Protein AF-A0AAC9IVN1-F1 (afdb_monomer_lite)

Foldseek 3Di:
DWFKKFKDFPVRPGTQDIDTDDDDDDDVDHDDFVVRFVVVQVVCVVVVSDHSVGMGMGTDDDD

Sequence (63 aa):
MKRVVDVFKNRGKELVWTYVVHLRNDEEFHPGQLDFEIEALRLSELDKRGSANELSAKVRLIN

Organism: NCBI:txid576611

Secondary structure (DSSP, 8-state):
-EEEEEEEETTTTEEEEEEEEE---BTTB---HHHHHHHHHHHHHHTTS--TTT-EEEE----

Structure (mmCIF, N/CA/C/O backbone):
data_AF-A0AAC9IVN1-F1
#
_entry.id   AF-A0AAC9IVN1-F1
#
loop_
_atom_site.group_PDB
_atom_site.id
_atom_site.type_symbol
_atom_site.label_atom_id
_atom_site.label_alt_id
_atom_site.label_comp_id
_atom_site.label_asym_id
_atom_site.label_entity_id
_atom_site.label_seq_id
_atom_site.pdbx_PDB_ins_code
_atom_site.Cartn_x
_atom_site.Cartn_y
_atom_site.Cartn_z
_atom_site.occupancy
_atom_site.B_iso_or_equiv
_atom_site.auth_seq_id
_atom_site.auth_comp_id
_atom_site.auth_asym_id
_atom_site.auth_atom_id
_atom_site.pdbx_PDB_model_num
ATOM 1 N N . MET A 1 1 ? 4.789 -4.136 -14.416 1.00 93.75 1 MET A N 1
ATOM 2 C CA . MET A 1 1 ? 4.938 -5.209 -13.403 1.00 93.75 1 MET A CA 1
ATOM 3 C C . MET A 1 1 ? 3.723 -5.218 -12.479 1.00 93.75 1 MET A C 1
ATOM 5 O O . MET A 1 1 ? 3.214 -4.154 -12.151 1.00 93.75 1 MET A O 1
ATOM 9 N N . LYS A 1 2 ? 3.249 -6.403 -12.068 1.00 94.75 2 LYS A N 1
ATOM 10 C CA . LYS A 1 2 ? 2.049 -6.581 -11.231 1.00 94.75 2 LYS A CA 1
ATOM 11 C C . LYS A 1 2 ? 2.409 -7.139 -9.850 1.00 94.75 2 LYS A C 1
ATOM 13 O O . LYS A 1 2 ? 3.221 -8.067 -9.760 1.00 94.75 2 LYS A O 1
ATOM 18 N N . ARG A 1 3 ? 1.796 -6.599 -8.792 1.00 96.25 3 ARG A N 1
ATOM 19 C CA . ARG A 1 3 ? 1.954 -7.062 -7.402 1.00 96.25 3 ARG A CA 1
ATOM 20 C C . ARG A 1 3 ? 0.621 -7.045 -6.657 1.00 96.25 3 ARG A C 1
ATOM 22 O O . ARG A 1 3 ? -0.237 -6.209 -6.925 1.00 96.25 3 ARG A O 1
ATOM 29 N N . VAL A 1 4 ? 0.463 -7.981 -5.725 1.00 97.88 4 VAL A N 1
ATOM 30 C CA . VAL A 1 4 ? -0.630 -7.965 -4.745 1.00 97.88 4 VAL A CA 1
ATOM 31 C C . VAL A 1 4 ? -0.155 -7.156 -3.545 1.00 97.88 4 VAL A C 1
ATOM 33 O O . VAL A 1 4 ? 0.938 -7.410 -3.038 1.00 97.88 4 VAL A O 1
ATOM 36 N N . VAL A 1 5 ? -0.948 -6.181 -3.116 1.00 98.06 5 VAL A N 1
ATOM 37 C CA . VAL A 1 5 ? -0.601 -5.268 -2.026 1.00 98.06 5 VAL A CA 1
ATOM 38 C C . VAL A 1 5 ? -1.724 -5.271 -1.007 1.00 98.06 5 VAL A C 1
ATOM 40 O O . VAL A 1 5 ? -2.868 -4.960 -1.333 1.00 98.06 5 VAL A O 1
ATOM 43 N N . ASP A 1 6 ? -1.390 -5.634 0.221 1.00 98.00 6 ASP A N 1
ATOM 44 C CA . ASP A 1 6 ? -2.315 -5.630 1.343 1.00 98.00 6 ASP A CA 1
ATOM 45 C C . ASP A 1 6 ? -2.259 -4.284 2.056 1.00 98.00 6 ASP A C 1
ATOM 47 O O . ASP A 1 6 ? -1.180 -3.761 2.328 1.00 98.00 6 ASP A O 1
ATOM 51 N N . VAL A 1 7 ? -3.425 -3.726 2.360 1.00 97.94 7 VAL A N 1
ATOM 52 C CA . VAL A 1 7 ? -3.579 -2.458 3.067 1.00 97.94 7 VAL A CA 1
ATOM 53 C C . VAL A 1 7 ? -4.156 -2.737 4.439 1.00 97.94 7 VAL A C 1
ATOM 55 O O . VAL A 1 7 ? -5.201 -3.375 4.577 1.00 97.94 7 VAL A O 1
ATOM 58 N N . PHE A 1 8 ? -3.481 -2.224 5.454 1.00 97.56 8 PHE A N 1
ATOM 59 C CA . PHE A 1 8 ? -3.808 -2.437 6.850 1.00 97.56 8 PHE A CA 1
ATOM 60 C C . PHE A 1 8 ? -4.059 -1.114 7.563 1.00 97.56 8 PHE A C 1
ATOM 62 O O . PHE A 1 8 ? -3.470 -0.094 7.213 1.00 97.56 8 PHE A O 1
ATOM 69 N N . LYS A 1 9 ? -4.845 -1.162 8.637 1.00 95.00 9 LYS A N 1
ATOM 70 C CA . LYS A 1 9 ? -4.917 -0.111 9.660 1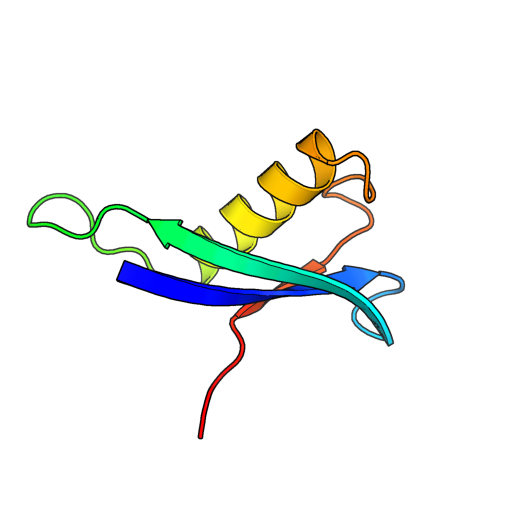.00 95.00 9 LYS A CA 1
ATOM 71 C C . LYS A 1 9 ? -4.391 -0.632 10.996 1.00 95.00 9 LYS A C 1
ATOM 73 O O . LYS A 1 9 ? -3.953 -1.782 11.109 1.00 95.00 9 LYS A O 1
ATOM 78 N N . ASN A 1 10 ? -4.416 0.217 12.024 1.00 91.06 10 ASN A N 1
ATOM 79 C CA . ASN A 1 10 ? -3.985 -0.143 13.379 1.00 91.06 10 ASN A CA 1
ATOM 80 C C . ASN A 1 10 ? -2.540 -0.684 13.417 1.00 91.06 10 ASN A C 1
ATOM 82 O O . ASN A 1 10 ? -2.253 -1.666 14.103 1.00 91.06 10 ASN A O 1
ATOM 86 N N . ARG A 1 11 ? -1.631 -0.037 12.665 1.00 85.25 11 ARG A N 1
ATOM 87 C CA . A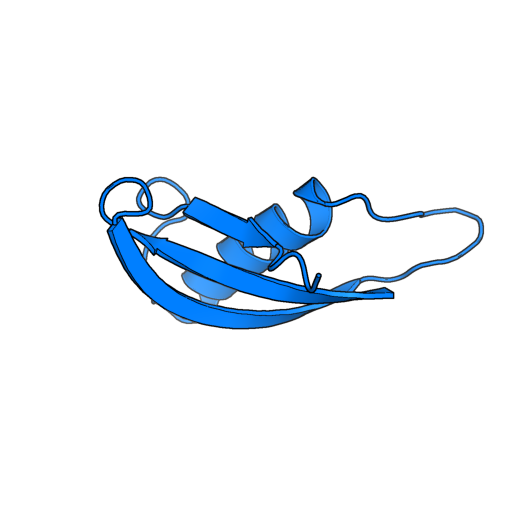RG A 1 11 ? -0.206 -0.411 12.530 1.00 85.25 11 ARG A CA 1
ATOM 88 C C . ARG A 1 11 ? 0.001 -1.851 12.035 1.00 85.25 11 ARG A C 1
ATOM 90 O O . ARG A 1 11 ? 0.767 -2.607 12.627 1.00 85.25 11 ARG A O 1
ATOM 97 N N . GLY A 1 12 ? -0.704 -2.242 10.974 1.00 87.19 12 GLY A N 1
ATOM 98 C CA . GLY A 1 12 ? -0.536 -3.564 10.357 1.00 87.19 12 GLY A CA 1
ATOM 99 C C . GLY A 1 12 ? -1.363 -4.690 10.983 1.00 87.19 12 GLY A C 1
ATOM 100 O O . GLY A 1 12 ? -1.188 -5.842 10.602 1.00 87.19 12 GLY A O 1
ATOM 101 N N . LYS A 1 13 ? -2.242 -4.394 11.951 1.00 90.31 13 LYS A N 1
ATOM 102 C CA . LYS A 1 13 ? -3.004 -5.424 12.682 1.00 90.31 13 LYS A CA 1
ATOM 103 C C . LYS A 1 13 ? -4.314 -5.825 12.019 1.00 90.31 13 LYS A C 1
ATOM 105 O O . LYS A 1 13 ? -4.800 -6.921 12.270 1.00 90.31 13 LYS A O 1
ATOM 110 N N . GLU A 1 14 ? -4.902 -4.947 11.216 1.00 95.38 14 GLU A N 1
ATOM 111 C CA . GLU A 1 14 ? -6.218 -5.186 10.630 1.00 95.38 14 GLU A CA 1
ATOM 112 C C . GLU A 1 14 ? -6.169 -4.958 9.127 1.00 95.38 14 GLU A C 1
ATOM 114 O O . GLU A 1 14 ? -5.901 -3.841 8.687 1.00 95.38 14 GLU A O 1
ATOM 119 N N . LEU A 1 15 ? -6.409 -6.021 8.355 1.00 96.62 15 LEU A N 1
ATOM 120 C CA . LEU A 1 15 ? -6.498 -5.958 6.900 1.00 96.62 15 LEU A CA 1
ATOM 121 C C . LEU A 1 15 ? -7.779 -5.218 6.506 1.00 96.62 15 LEU A C 1
ATOM 123 O O . LEU A 1 15 ? -8.879 -5.643 6.849 1.00 96.62 15 LEU A O 1
ATOM 127 N N . VAL A 1 16 ? -7.623 -4.121 5.774 1.00 95.88 16 VAL A N 1
ATOM 128 C CA . VAL A 1 16 ? -8.725 -3.288 5.279 1.00 95.88 16 VAL A CA 1
ATOM 129 C C . VAL A 1 16 ? -9.077 -3.672 3.849 1.00 95.88 16 VAL A C 1
ATOM 131 O O . VAL A 1 16 ? -10.252 -3.745 3.490 1.00 95.88 16 VAL A O 1
ATOM 134 N N . TRP A 1 17 ? -8.059 -3.902 3.018 1.00 97.69 17 TRP A N 1
ATOM 135 C CA . TRP A 1 17 ? -8.246 -4.238 1.613 1.00 97.69 17 TRP A CA 1
ATOM 136 C C . TRP A 1 17 ? -7.010 -4.894 1.007 1.00 97.69 17 TRP A C 1
ATOM 138 O O . TRP A 1 17 ? -5.903 -4.742 1.517 1.00 97.69 17 TRP A O 1
ATOM 148 N N . THR A 1 18 ? -7.197 -5.559 -0.130 1.00 97.69 18 THR A N 1
ATOM 149 C CA . THR A 1 18 ? -6.108 -6.077 -0.959 1.00 97.69 18 THR A CA 1
ATOM 150 C C . THR A 1 18 ? -6.260 -5.534 -2.373 1.00 97.69 18 THR A C 1
ATOM 152 O O . THR A 1 18 ? -7.265 -5.784 -3.040 1.00 97.69 18 THR A O 1
ATOM 155 N N . TYR A 1 19 ? -5.243 -4.823 -2.850 1.00 97.94 19 TYR A N 1
ATOM 156 C CA . TYR A 1 19 ? -5.163 -4.371 -4.231 1.00 97.94 19 TYR A CA 1
ATOM 157 C C . TYR A 1 19 ? -4.299 -5.289 -5.071 1.00 97.94 19 TYR A C 1
ATOM 159 O O . TYR A 1 19 ? -3.344 -5.918 -4.617 1.00 97.94 19 TYR A O 1
ATOM 167 N N . VAL A 1 20 ? -4.613 -5.286 -6.355 1.00 97.69 20 VAL A N 1
ATOM 168 C CA . VAL A 1 20 ? -3.747 -5.804 -7.393 1.00 97.69 20 VAL A CA 1
ATOM 169 C C . VAL A 1 20 ? -3.225 -4.600 -8.166 1.00 97.69 20 VAL A C 1
ATOM 171 O O . VAL A 1 20 ? -3.921 -4.058 -9.020 1.00 97.69 20 VAL A O 1
ATOM 174 N N . VAL A 1 21 ? -2.013 -4.159 -7.836 1.00 97.69 21 VAL A N 1
ATOM 175 C CA . VAL A 1 21 ? -1.414 -2.945 -8.395 1.00 97.69 21 VAL A CA 1
ATOM 176 C C . VAL A 1 21 ? -0.610 -3.295 -9.643 1.00 97.69 21 VAL A C 1
ATOM 178 O O . VAL A 1 21 ? 0.192 -4.238 -9.648 1.00 97.69 21 VAL A O 1
ATOM 181 N N . HIS A 1 22 ? -0.827 -2.527 -10.709 1.00 96.81 22 HIS A N 1
ATOM 182 C CA . HIS A 1 22 ? -0.089 -2.633 -11.959 1.00 96.81 22 HIS A CA 1
ATOM 183 C C . HIS A 1 22 ? 0.658 -1.326 -12.220 1.00 96.81 22 HIS A C 1
ATOM 185 O O . HIS A 1 22 ? 0.038 -0.304 -12.489 1.00 96.81 22 HIS A O 1
ATOM 191 N N . LEU A 1 23 ? 1.987 -1.375 -12.153 1.00 95.75 23 LEU A N 1
ATOM 192 C CA . LEU A 1 23 ? 2.850 -0.247 -12.499 1.00 95.75 23 LEU A CA 1
ATOM 193 C C . LEU A 1 23 ? 3.539 -0.496 -13.842 1.00 95.75 23 LEU A C 1
ATOM 195 O O . LEU A 1 23 ? 3.815 -1.651 -14.195 1.00 95.75 23 LEU A O 1
ATOM 199 N N . ARG A 1 24 ? 3.835 0.582 -14.580 1.00 93.88 24 ARG A N 1
ATOM 200 C CA . ARG A 1 24 ? 4.699 0.550 -15.775 1.00 93.88 24 ARG A CA 1
ATOM 201 C C . ARG A 1 24 ? 6.045 -0.084 -15.401 1.00 93.88 24 ARG A C 1
ATOM 203 O O . ARG A 1 24 ? 6.485 0.026 -14.262 1.00 93.88 24 ARG A O 1
ATOM 210 N N . ASN A 1 25 ? 6.639 -0.836 -16.320 1.00 92.31 25 ASN A N 1
ATOM 211 C CA . ASN A 1 25 ? 7.943 -1.463 -16.119 1.00 92.31 25 ASN A CA 1
ATOM 212 C C . ASN A 1 25 ? 8.643 -1.585 -17.469 1.00 92.31 25 ASN A C 1
ATOM 214 O O . ASN A 1 25 ? 8.321 -2.502 -18.228 1.00 92.31 25 ASN A O 1
ATOM 218 N N . ASP A 1 26 ? 9.541 -0.655 -17.754 1.00 92.06 26 ASP A N 1
ATOM 219 C CA . ASP A 1 26 ? 10.307 -0.565 -18.996 1.00 92.06 26 ASP A CA 1
ATOM 220 C C . ASP A 1 26 ? 11.663 0.109 -18.764 1.00 92.06 26 ASP A C 1
ATOM 222 O O . ASP A 1 26 ? 12.047 0.327 -17.620 1.00 92.06 26 ASP A O 1
ATOM 226 N N . GLU A 1 27 ? 12.398 0.410 -19.838 1.00 90.38 27 GLU A N 1
ATOM 227 C CA . GLU A 1 27 ? 13.794 0.869 -19.789 1.00 90.38 27 GLU A CA 1
ATOM 228 C C . GLU A 1 27 ? 14.024 2.100 -18.895 1.00 90.38 27 GLU A C 1
ATOM 230 O O . GLU A 1 27 ? 15.087 2.222 -18.291 1.00 90.38 27 GLU A O 1
ATOM 235 N N . GLU A 1 28 ? 13.027 2.973 -18.742 1.00 92.31 28 GLU A N 1
ATOM 236 C CA . GLU A 1 28 ? 13.134 4.206 -17.952 1.00 92.31 28 GLU A CA 1
ATOM 237 C C . GLU A 1 28 ? 12.717 4.018 -16.489 1.00 92.31 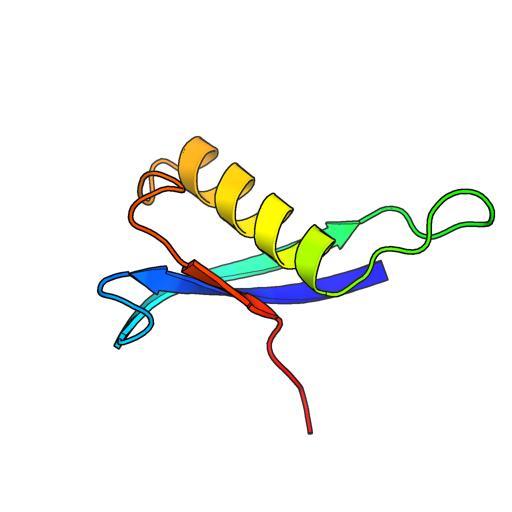28 GLU A C 1
ATOM 239 O O . GLU A 1 28 ? 13.147 4.776 -15.617 1.00 92.31 28 GLU A O 1
ATOM 244 N N . PHE A 1 29 ? 11.863 3.030 -16.199 1.00 90.88 29 PHE A N 1
ATOM 245 C CA . PHE A 1 29 ? 11.268 2.870 -14.876 1.00 90.88 29 PHE A CA 1
ATOM 246 C C . PHE A 1 29 ? 11.085 1.406 -14.483 1.00 90.88 29 PHE A C 1
ATOM 248 O O . PHE A 1 29 ? 10.338 0.650 -15.105 1.00 90.88 29 PHE A O 1
ATOM 255 N N . HIS A 1 30 ? 11.742 1.040 -13.385 1.00 92.38 30 HIS A N 1
ATOM 256 C CA . HIS A 1 30 ? 11.752 -0.306 -12.826 1.00 92.38 30 HIS A CA 1
ATOM 257 C C . HIS A 1 30 ? 11.216 -0.230 -11.386 1.00 92.38 30 HIS A C 1
ATOM 259 O O . HIS A 1 30 ? 11.999 0.020 -10.468 1.00 92.38 30 HIS A O 1
ATOM 265 N N . PRO A 1 31 ? 9.895 -0.386 -11.167 1.00 94.88 31 PRO A N 1
ATOM 266 C CA . PRO A 1 31 ? 9.287 -0.162 -9.860 1.00 94.88 31 PRO A CA 1
ATOM 267 C C . PRO A 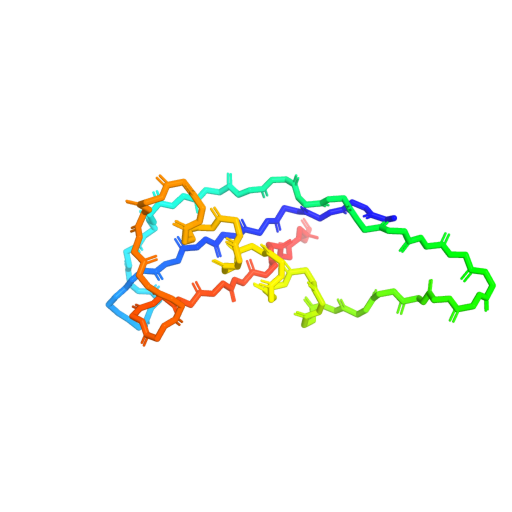1 31 ? 9.810 -1.149 -8.817 1.00 94.88 31 PRO A C 1
ATOM 269 O O . PRO A 1 31 ? 9.766 -2.371 -9.004 1.00 94.88 31 PRO A O 1
ATOM 272 N N . GLY A 1 32 ? 10.253 -0.605 -7.689 1.00 94.81 32 GLY A N 1
ATOM 273 C CA . GLY A 1 32 ? 10.559 -1.345 -6.477 1.00 94.81 32 GLY A CA 1
ATOM 274 C C . GLY A 1 32 ? 9.308 -1.607 -5.639 1.00 94.81 32 GLY A C 1
ATOM 275 O O . GLY A 1 32 ? 8.202 -1.181 -5.962 1.00 94.81 32 GLY A O 1
ATOM 276 N N . GLN A 1 33 ? 9.477 -2.318 -4.522 1.00 96.00 33 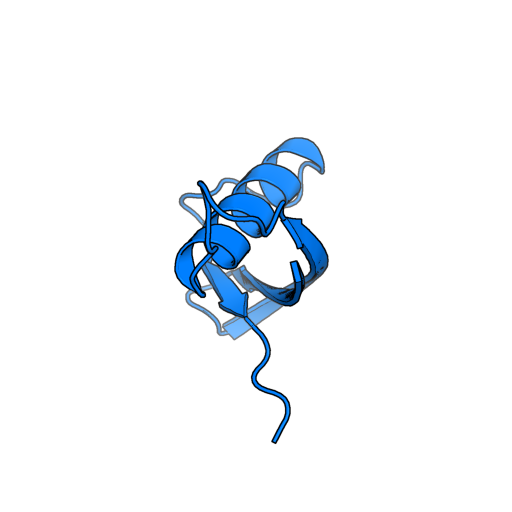GLN A N 1
ATOM 277 C CA . GLN A 1 33 ? 8.376 -2.653 -3.612 1.00 96.00 33 GLN A CA 1
ATOM 278 C C . GLN A 1 33 ? 7.621 -1.410 -3.112 1.00 96.00 33 GLN A C 1
ATOM 280 O O . GLN A 1 33 ? 6.391 -1.407 -3.097 1.00 96.00 33 GLN A O 1
ATOM 285 N N . LEU A 1 34 ? 8.363 -0.360 -2.749 1.00 96.69 34 LEU A N 1
ATOM 286 C CA . LEU A 1 34 ? 7.812 0.877 -2.201 1.00 96.69 34 LEU A CA 1
ATOM 287 C C . LEU A 1 34 ? 6.853 1.571 -3.180 1.00 96.69 34 LEU A C 1
ATOM 289 O O . LEU A 1 34 ? 5.825 2.085 -2.751 1.00 96.69 34 LEU A O 1
ATOM 293 N N . ASP A 1 35 ? 7.131 1.528 -4.485 1.00 97.56 35 ASP A N 1
ATOM 294 C CA . ASP A 1 35 ? 6.267 2.142 -5.501 1.00 97.56 35 ASP A CA 1
ATOM 295 C C . ASP A 1 35 ? 4.868 1.506 -5.507 1.00 97.56 35 ASP A C 1
ATOM 297 O O . ASP A 1 35 ? 3.852 2.195 -5.613 1.00 97.56 35 ASP A O 1
ATOM 301 N N . PHE A 1 36 ? 4.795 0.182 -5.332 1.00 98.00 36 PHE A N 1
ATOM 302 C CA . PHE A 1 36 ? 3.521 -0.533 -5.235 1.00 98.00 36 PHE A CA 1
ATOM 303 C C . PHE A 1 36 ? 2.770 -0.214 -3.937 1.00 98.00 36 PHE A C 1
ATOM 305 O O . PHE A 1 36 ? 1.541 -0.138 -3.947 1.00 98.00 36 PHE A O 1
ATOM 312 N N . GLU A 1 37 ? 3.487 -0.038 -2.826 1.00 97.75 37 GLU A N 1
ATOM 313 C CA . GLU A 1 37 ? 2.898 0.314 -1.527 1.00 97.75 37 GLU A CA 1
ATOM 314 C C . GLU A 1 37 ? 2.333 1.738 -1.542 1.00 97.75 37 GLU A C 1
ATOM 316 O O . GLU A 1 37 ? 1.204 1.949 -1.098 1.00 97.75 37 GLU A O 1
ATOM 321 N N . ILE A 1 38 ? 3.058 2.692 -2.137 1.00 97.75 38 ILE A N 1
ATOM 322 C CA . ILE A 1 38 ? 2.592 4.071 -2.334 1.00 97.75 38 ILE A CA 1
ATOM 323 C C . ILE A 1 38 ? 1.334 4.097 -3.206 1.00 97.75 38 ILE A C 1
ATOM 325 O O . ILE A 1 38 ? 0.347 4.735 -2.835 1.00 97.75 38 ILE A O 1
ATOM 329 N N . GLU A 1 39 ? 1.325 3.378 -4.332 1.00 97.81 39 GLU A N 1
ATOM 330 C CA . GLU A 1 39 ? 0.147 3.364 -5.205 1.00 97.81 39 GLU A CA 1
ATOM 331 C C . GLU A 1 39 ? -1.065 2.722 -4.515 1.00 97.81 39 GLU A C 1
ATOM 333 O O . GLU A 1 39 ? -2.181 3.218 -4.644 1.00 97.81 39 GLU A O 1
ATOM 338 N N . ALA A 1 40 ? -0.873 1.672 -3.711 1.00 97.94 40 ALA A N 1
ATOM 339 C CA . ALA A 1 40 ? -1.962 1.084 -2.931 1.00 97.94 40 ALA A CA 1
ATOM 340 C C . ALA A 1 40 ? -2.537 2.052 -1.879 1.00 97.94 40 ALA A C 1
ATOM 342 O O . ALA A 1 40 ? -3.751 2.060 -1.650 1.00 97.94 40 ALA A O 1
ATOM 343 N N . LEU A 1 41 ? -1.701 2.890 -1.256 1.00 97.81 41 LEU A N 1
ATOM 344 C CA . LEU A 1 41 ? -2.168 3.944 -0.349 1.00 97.81 41 LEU A CA 1
ATOM 345 C C . LEU A 1 41 ? -2.956 5.019 -1.106 1.00 97.81 41 LEU A C 1
ATOM 347 O O . LEU A 1 41 ? -4.068 5.345 -0.695 1.00 97.81 41 LEU A O 1
ATOM 351 N N . ARG A 1 42 ? -2.453 5.484 -2.258 1.00 97.50 42 ARG A N 1
ATOM 352 C CA . ARG A 1 42 ? -3.168 6.442 -3.120 1.00 97.50 42 ARG A CA 1
ATOM 353 C C . ARG A 1 42 ? -4.542 5.913 -3.541 1.00 97.50 42 ARG A C 1
ATOM 355 O O . ARG A 1 42 ? -5.538 6.626 -3.447 1.00 97.50 42 ARG A O 1
ATOM 362 N N . LEU A 1 43 ? -4.613 4.649 -3.966 1.00 97.50 43 LEU A N 1
ATOM 363 C CA . LEU A 1 43 ? -5.875 3.990 -4.320 1.00 97.50 43 LEU A CA 1
ATOM 364 C C . LEU A 1 43 ? -6.828 3.892 -3.121 1.00 97.50 43 LEU A C 1
ATOM 366 O O . LEU A 1 43 ? -8.030 4.077 -3.275 1.00 97.50 43 LEU A O 1
ATOM 370 N N . SER A 1 44 ? -6.305 3.651 -1.916 1.00 97.12 44 SER A N 1
ATOM 371 C CA . SER A 1 44 ? -7.111 3.600 -0.687 1.00 97.12 44 SER A CA 1
ATOM 372 C C . SER A 1 44 ? -7.796 4.921 -0.361 1.00 97.12 44 SER A C 1
ATOM 374 O O . SER A 1 44 ? -8.950 4.904 0.070 1.00 97.12 44 SER A O 1
ATOM 376 N N . GLU A 1 45 ? -7.125 6.049 -0.596 1.00 96.00 45 GLU A N 1
ATOM 377 C CA . GLU A 1 45 ? -7.724 7.373 -0.419 1.00 96.00 45 GLU A CA 1
ATOM 378 C C . GLU A 1 45 ? -8.830 7.630 -1.450 1.00 96.00 45 GLU A C 1
ATOM 380 O O . GLU A 1 45 ? -9.924 8.065 -1.085 1.00 96.00 45 GLU A O 1
ATOM 385 N N . LEU A 1 46 ? -8.583 7.294 -2.722 1.00 97.06 46 LEU A N 1
ATOM 386 C CA . LEU A 1 46 ? -9.564 7.437 -3.807 1.00 97.06 46 LEU A CA 1
ATOM 387 C C . LEU A 1 46 ? -10.825 6.594 -3.563 1.00 97.06 46 LEU A C 1
ATOM 389 O O . LEU A 1 46 ? -11.943 7.079 -3.746 1.00 97.06 46 LEU A O 1
ATOM 393 N N . ASP A 1 47 ? -10.645 5.369 -3.073 1.00 97.06 47 ASP A N 1
ATOM 394 C CA . ASP A 1 47 ? -11.728 4.448 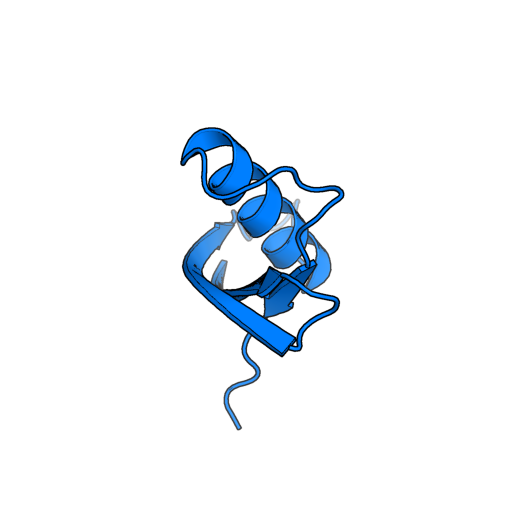-2.715 1.00 97.06 47 ASP A CA 1
ATOM 395 C C . ASP A 1 47 ? -12.386 4.779 -1.359 1.00 97.06 47 ASP A C 1
ATOM 397 O O . ASP A 1 47 ? -13.295 4.068 -0.925 1.00 97.06 47 ASP A O 1
ATOM 401 N N . LYS A 1 48 ? -11.948 5.843 -0.667 1.00 95.50 48 LYS A N 1
ATOM 402 C CA . LYS A 1 48 ? -12.442 6.266 0.658 1.00 95.50 48 LYS A CA 1
ATOM 403 C C . LYS A 1 48 ? -12.312 5.185 1.743 1.00 95.50 48 LYS A C 1
ATOM 405 O O . LYS A 1 48 ? -13.168 5.070 2.620 1.00 95.50 48 LYS A O 1
ATOM 410 N N . ARG A 1 49 ? -11.238 4.391 1.706 1.00 93.25 49 ARG A N 1
ATOM 411 C CA . ARG A 1 49 ? -10.958 3.314 2.683 1.00 93.25 49 ARG A CA 1
ATOM 412 C C . ARG A 1 49 ? -10.213 3.792 3.932 1.00 93.25 49 ARG A C 1
ATOM 414 O O . ARG A 1 49 ? -10.140 3.056 4.912 1.00 93.25 49 ARG A O 1
ATOM 421 N N . GLY A 1 50 ? -9.661 4.999 3.887 1.00 91.31 50 GLY A N 1
ATOM 422 C CA . GLY A 1 50 ? -8.892 5.631 4.959 1.00 91.31 50 GLY A CA 1
ATOM 423 C C . GLY A 1 50 ? -7.837 6.570 4.378 1.00 91.31 50 GLY A C 1
ATOM 424 O O . GLY A 1 50 ? -7.566 6.516 3.178 1.00 91.31 50 GLY A O 1
ATOM 425 N N . SER A 1 51 ? -7.262 7.436 5.214 1.00 89.88 51 SER A N 1
ATOM 426 C CA . SER A 1 51 ? -6.172 8.319 4.784 1.00 89.88 51 SER A CA 1
ATOM 427 C C . SER A 1 51 ? -4.835 7.573 4.727 1.00 89.88 51 SER A C 1
ATOM 429 O O . SER A 1 51 ? -4.606 6.635 5.496 1.00 89.88 51 SER A O 1
ATOM 431 N N . ALA A 1 52 ? -3.910 8.007 3.867 1.00 85.94 52 ALA A N 1
ATOM 432 C CA . ALA A 1 52 ? -2.581 7.402 3.771 1.00 85.94 52 ALA A CA 1
ATOM 433 C C . ALA A 1 52 ? -1.782 7.484 5.088 1.00 85.94 52 ALA A C 1
ATOM 435 O O . ALA A 1 52 ? -0.903 6.661 5.321 1.00 85.94 52 ALA A O 1
ATOM 436 N N . ASN A 1 53 ? -2.115 8.429 5.974 1.00 88.88 53 ASN A N 1
ATOM 437 C CA . ASN A 1 53 ? -1.460 8.599 7.275 1.00 88.88 53 ASN A CA 1
ATOM 438 C C . ASN A 1 53 ? -1.952 7.607 8.346 1.00 88.88 53 ASN A C 1
ATOM 440 O O . ASN A 1 53 ? -1.291 7.416 9.366 1.00 88.88 53 ASN A O 1
ATOM 444 N N . GLU A 1 54 ? -3.116 6.992 8.142 1.00 91.69 54 GLU A N 1
ATOM 445 C CA . GLU A 1 54 ? -3.726 6.029 9.072 1.00 91.69 54 GLU A CA 1
ATOM 446 C C . GLU A 1 54 ? -3.544 4.579 8.611 1.00 91.69 54 GLU A C 1
ATOM 448 O O . GLU A 1 54 ? -3.727 3.632 9.387 1.00 91.69 54 GLU A O 1
ATOM 453 N N . LEU A 1 55 ? -3.195 4.415 7.336 1.00 96.44 55 LEU A N 1
ATOM 454 C CA . LEU A 1 55 ? -3.028 3.141 6.669 1.00 96.44 55 LEU A CA 1
ATOM 455 C C . LEU A 1 55 ? -1.548 2.814 6.468 1.00 96.44 55 LEU A C 1
ATOM 457 O O . LEU A 1 55 ? -0.676 3.673 6.404 1.00 96.44 55 LEU A O 1
ATOM 461 N N . SER A 1 56 ? -1.271 1.527 6.330 1.00 97.06 56 SER A N 1
ATOM 462 C CA . SER A 1 56 ? 0.021 1.012 5.889 1.00 97.06 56 SER A CA 1
ATOM 463 C C . SER A 1 56 ? -0.218 -0.006 4.787 1.00 97.06 56 SER A C 1
ATOM 465 O O . SER A 1 56 ? -1.083 -0.868 4.948 1.00 97.06 56 SER A O 1
ATOM 467 N N . ALA A 1 57 ? 0.548 0.054 3.704 1.00 97.50 57 ALA A N 1
ATOM 468 C CA . ALA A 1 57 ? 0.496 -0.928 2.629 1.00 97.50 57 ALA A CA 1
ATOM 469 C C . ALA A 1 57 ? 1.724 -1.842 2.673 1.00 97.50 57 ALA A C 1
ATOM 471 O O . ALA A 1 57 ? 2.811 -1.403 3.041 1.00 97.50 57 ALA A O 1
ATOM 472 N N . LYS A 1 58 ? 1.553 -3.112 2.302 1.00 97.31 58 LYS A N 1
ATOM 473 C CA . LYS A 1 58 ? 2.650 -4.074 2.195 1.00 97.31 58 LYS A CA 1
ATOM 474 C C . LYS A 1 58 ? 2.468 -4.962 0.976 1.00 97.31 58 LYS A C 1
ATOM 476 O O . LYS A 1 58 ? 1.418 -5.587 0.817 1.00 97.31 58 LYS A O 1
ATOM 481 N N . VAL A 1 59 ? 3.491 -5.060 0.127 1.00 97.25 59 VAL A N 1
ATOM 482 C CA . VAL A 1 59 ? 3.478 -6.056 -0.956 1.00 97.25 59 VAL A CA 1
ATOM 483 C C . VAL A 1 59 ? 3.452 -7.455 -0.348 1.00 97.25 59 VAL A C 1
ATOM 485 O O . VAL A 1 59 ? 4.268 -7.795 0.514 1.00 97.25 59 VAL A O 1
ATOM 488 N N . ARG A 1 60 ? 2.520 -8.289 -0.811 1.00 95.00 60 ARG A N 1
ATOM 489 C CA . ARG A 1 60 ? 2.450 -9.688 -0.404 1.00 95.00 60 ARG A CA 1
ATOM 490 C C . ARG A 1 60 ? 3.610 -10.443 -1.044 1.00 95.00 60 ARG A C 1
ATOM 492 O O . ARG A 1 60 ? 3.653 -10.616 -2.263 1.00 95.00 60 ARG A O 1
ATOM 499 N N . LEU A 1 61 ? 4.545 -10.889 -0.212 1.00 86.69 61 LEU A N 1
ATOM 500 C CA . LEU A 1 61 ? 5.592 -11.814 -0.625 1.00 86.69 61 LEU A CA 1
ATOM 501 C C . LEU A 1 61 ? 4.948 -13.192 -0.792 1.00 86.69 61 LEU A C 1
ATOM 503 O O . LEU A 1 61 ? 4.389 -13.738 0.158 1.00 86.69 61 LEU A O 1
ATOM 507 N N . ILE A 1 62 ? 4.961 -13.705 -2.018 1.00 73.62 62 ILE A N 1
ATOM 508 C CA . ILE A 1 62 ? 4.527 -15.067 -2.317 1.00 73.62 62 ILE A CA 1
ATOM 509 C C . ILE A 1 62 ? 5.797 -15.915 -2.233 1.00 73.62 62 ILE A C 1
ATOM 511 O O . ILE A 1 62 ? 6.673 -15.759 -3.084 1.00 73.62 62 ILE A O 1
ATOM 515 N N . ASN A 1 63 ? 5.921 -16.709 -1.168 1.00 52.75 63 ASN A N 1
ATOM 516 C CA . ASN A 1 63 ? 6.939 -17.757 -1.062 1.00 52.75 63 ASN A CA 1
ATOM 517 C C . ASN A 1 63 ? 6.487 -19.008 -1.812 1.00 52.75 63 ASN A C 1
ATOM 519 O O . ASN A 1 63 ? 5.262 -19.273 -1.803 1.00 52.75 63 ASN A O 1
#

pLDDT: mean 93.9, std 6.75, range [52.75, 98.06]

Radius of gyration: 11.68 Å; chains: 1; bounding box: 26×26×33 Å